Protein AF-A0A925PJ92-F1 (afdb_monomer_lite)

Structure (mmCIF, N/CA/C/O backbone):
data_AF-A0A925PJ92-F1
#
_entry.id   AF-A0A925PJ92-F1
#
loop_
_atom_site.group_PDB
_atom_site.id
_atom_site.type_symbol
_atom_site.label_atom_id
_atom_site.label_alt_id
_atom_site.label_comp_id
_atom_site.label_asym_id
_atom_site.label_entity_id
_atom_site.label_seq_id
_atom_site.pdbx_PDB_ins_code
_atom_site.Cartn_x
_atom_site.Cartn_y
_atom_site.Cartn_z
_atom_site.occupancy
_atom_site.B_iso_or_equiv
_atom_site.auth_seq_id
_atom_site.auth_comp_id
_atom_site.auth_asym_id
_atom_site.auth_atom_id
_atom_site.pdbx_PDB_model_num
ATOM 1 N N . MET A 1 1 ? -1.494 -13.765 -24.583 1.00 40.81 1 MET A N 1
ATOM 2 C CA . MET A 1 1 ? -1.178 -12.645 -23.671 1.00 40.81 1 MET A CA 1
ATOM 3 C C . MET A 1 1 ? -1.136 -13.204 -22.263 1.00 40.81 1 MET A C 1
ATOM 5 O O . MET A 1 1 ? -2.179 -13.604 -21.767 1.00 40.81 1 MET A O 1
ATOM 9 N N . ASN A 1 2 ? 0.047 -13.320 -21.656 1.00 52.78 2 ASN A N 1
ATOM 10 C CA . ASN A 1 2 ? 0.138 -13.704 -20.247 1.00 52.78 2 ASN A CA 1
ATOM 11 C C . ASN A 1 2 ? -0.203 -12.453 -19.425 1.00 52.78 2 ASN A C 1
ATOM 13 O O . ASN A 1 2 ? 0.519 -11.462 -19.506 1.00 52.78 2 ASN A O 1
ATOM 17 N N . MET A 1 3 ? -1.334 -12.450 -18.717 1.00 62.69 3 MET A N 1
ATOM 18 C CA . MET A 1 3 ? -1.654 -11.363 -17.784 1.00 62.69 3 MET A CA 1
ATOM 19 C C . MET A 1 3 ? -0.571 -11.325 -16.695 1.00 62.69 3 MET A C 1
ATOM 21 O O . MET A 1 3 ? -0.220 -12.390 -16.179 1.00 62.69 3 MET A O 1
ATOM 25 N N . PRO A 1 4 ? -0.041 -10.149 -16.308 1.00 84.81 4 PRO A N 1
ATOM 26 C CA . PRO A 1 4 ? 0.873 -10.059 -15.177 1.00 84.81 4 PRO A CA 1
ATOM 27 C C . PRO A 1 4 ? 0.225 -10.670 -13.930 1.00 84.81 4 PRO A C 1
ATOM 29 O O . PRO A 1 4 ? -0.925 -10.359 -13.611 1.00 84.81 4 PRO A O 1
ATOM 32 N N . ILE A 1 5 ? 0.958 -11.524 -13.209 1.00 87.44 5 ILE A N 1
ATOM 33 C CA . ILE A 1 5 ? 0.441 -12.234 -12.025 1.00 87.44 5 ILE A CA 1
ATOM 34 C C . ILE A 1 5 ? -0.161 -11.256 -11.009 1.00 87.44 5 ILE A C 1
ATOM 36 O O . ILE A 1 5 ? -1.232 -11.522 -10.470 1.00 87.44 5 ILE A O 1
ATOM 40 N N . GLY A 1 6 ? 0.453 -10.083 -10.820 1.00 86.81 6 GLY A N 1
ATOM 41 C CA . GLY A 1 6 ? -0.080 -9.039 -9.941 1.00 86.81 6 GLY A CA 1
ATOM 42 C C . GLY A 1 6 ? -1.486 -8.564 -10.328 1.00 86.81 6 GLY A C 1
ATOM 43 O O . GLY A 1 6 ? -2.335 -8.402 -9.457 1.00 86.81 6 GLY A O 1
ATOM 44 N N . MET A 1 7 ? -1.773 -8.417 -11.626 1.00 90.06 7 MET A N 1
ATOM 45 C CA . MET A 1 7 ? -3.100 -8.014 -12.105 1.00 90.06 7 MET A CA 1
ATOM 46 C C . MET A 1 7 ? -4.130 -9.129 -11.894 1.00 90.06 7 MET A C 1
ATOM 48 O O . MET A 1 7 ? -5.258 -8.851 -11.492 1.00 90.06 7 MET A O 1
ATOM 52 N N . MET A 1 8 ? -3.734 -10.393 -12.083 1.00 92.44 8 MET A N 1
ATOM 53 C CA . MET A 1 8 ? -4.594 -11.540 -11.772 1.00 92.44 8 MET A CA 1
ATOM 54 C C . MET A 1 8 ? -4.932 -11.597 -10.279 1.00 92.44 8 MET A C 1
ATOM 56 O O . MET A 1 8 ? -6.103 -11.708 -9.922 1.00 92.44 8 MET A O 1
ATOM 60 N N . VAL A 1 9 ? -3.930 -11.459 -9.404 1.00 92.75 9 VAL A N 1
ATOM 61 C CA . VAL A 1 9 ? -4.133 -11.432 -7.947 1.00 92.75 9 VAL A CA 1
ATOM 62 C C . VAL A 1 9 ? -5.047 -10.273 -7.555 1.00 92.75 9 VAL A C 1
ATOM 64 O O . VAL A 1 9 ? -5.986 -10.472 -6.789 1.00 92.75 9 VAL A O 1
ATOM 67 N N . LEU A 1 10 ? -4.830 -9.081 -8.113 1.00 94.38 10 LEU A N 1
ATOM 68 C CA . LEU A 1 10 ? -5.645 -7.906 -7.822 1.00 94.38 10 LEU A CA 1
ATOM 69 C C . LEU A 1 10 ? -7.110 -8.083 -8.252 1.00 94.38 10 LEU A C 1
ATOM 71 O O . LEU A 1 10 ? -8.012 -7.719 -7.499 1.00 94.38 10 LEU A O 1
ATOM 75 N N . LEU A 1 11 ? -7.359 -8.686 -9.418 1.00 95.25 11 LEU A N 1
ATOM 76 C CA . LEU A 1 11 ? -8.711 -9.010 -9.883 1.00 95.25 11 LEU A CA 1
ATOM 77 C C . LEU A 1 11 ? -9.391 -10.038 -8.975 1.00 95.25 11 LEU A C 1
ATOM 79 O O . LEU A 1 11 ? -10.543 -9.840 -8.593 1.00 95.25 11 LEU A O 1
ATOM 83 N N . VAL A 1 12 ? -8.679 -11.099 -8.578 1.00 96.50 12 VAL A N 1
ATOM 84 C CA . VAL A 1 12 ? -9.200 -12.095 -7.629 1.00 96.50 12 VAL A CA 1
ATOM 85 C C . VAL A 1 12 ? -9.554 -11.430 -6.300 1.00 96.50 12 VAL A C 1
ATOM 87 O O . VAL A 1 12 ? -10.653 -11.633 -5.789 1.00 96.50 12 VAL A O 1
ATOM 90 N N . VAL A 1 13 ? -8.675 -10.579 -5.763 1.00 96.00 13 VAL A N 1
ATOM 91 C CA . VAL A 1 13 ? -8.954 -9.804 -4.545 1.00 96.00 13 VAL A CA 1
ATOM 92 C C . VAL A 1 13 ? -10.180 -8.907 -4.738 1.00 96.00 13 VAL A C 1
ATOM 94 O O . VAL A 1 13 ? -11.041 -8.875 -3.862 1.00 96.00 13 VAL A O 1
ATOM 97 N N . GLY A 1 14 ? -10.315 -8.242 -5.887 1.00 97.00 14 GLY A N 1
ATOM 98 C CA . GLY A 1 14 ? -11.497 -7.446 -6.229 1.00 97.00 14 GLY A CA 1
ATOM 99 C C . GLY A 1 14 ? -12.792 -8.254 -6.180 1.00 97.00 14 GLY A C 1
ATOM 100 O O . GLY A 1 14 ? -13.763 -7.820 -5.562 1.00 97.00 14 GLY A O 1
ATOM 101 N N . VAL A 1 15 ? -12.791 -9.462 -6.746 1.00 97.69 15 VAL A N 1
ATOM 102 C CA . VAL A 1 15 ? -13.934 -10.385 -6.687 1.00 97.69 15 VAL A CA 1
ATOM 103 C C . VAL A 1 15 ? -14.252 -10.784 -5.241 1.00 97.69 15 VAL A C 1
ATOM 105 O O . VAL A 1 15 ? -15.410 -10.724 -4.831 1.00 97.69 15 VAL A O 1
ATOM 108 N N . LEU A 1 16 ? -13.242 -11.130 -4.436 1.00 97.75 16 LEU A N 1
ATOM 109 C CA . LEU A 1 16 ? -13.435 -11.482 -3.023 1.00 97.75 16 LEU A CA 1
ATOM 110 C C . LEU A 1 16 ? -14.037 -10.327 -2.210 1.00 97.75 16 LEU A C 1
ATOM 112 O O . LEU A 1 16 ? -14.888 -10.555 -1.350 1.00 97.75 16 LEU A O 1
ATOM 116 N N . VAL A 1 17 ? -13.607 -9.091 -2.475 1.00 97.19 17 VAL A N 1
ATOM 117 C CA . VAL A 1 17 ? -14.174 -7.893 -1.843 1.00 97.19 17 VAL A CA 1
ATOM 118 C C . VAL A 1 17 ? -15.616 -7.675 -2.298 1.00 97.19 17 VAL A C 1
ATOM 120 O O . VAL A 1 17 ? -16.473 -7.417 -1.460 1.00 97.19 17 VAL A O 1
ATOM 123 N N . TYR A 1 18 ? -15.907 -7.827 -3.593 1.00 96.81 18 TYR A N 1
ATOM 124 C CA . TYR A 1 18 ? -17.254 -7.643 -4.141 1.00 96.81 18 TYR A CA 1
ATOM 125 C C . TYR A 1 18 ? -18.277 -8.604 -3.524 1.00 96.81 18 TYR A C 1
ATOM 127 O O . TYR A 1 18 ? -19.379 -8.192 -3.172 1.00 96.81 18 TYR A O 1
ATOM 135 N N . PHE A 1 19 ? -17.892 -9.866 -3.320 1.00 97.44 19 PHE A N 1
ATOM 136 C CA . PHE A 1 19 ? -18.723 -10.858 -2.631 1.00 97.44 19 PHE A CA 1
ATOM 137 C C . PHE A 1 19 ? -18.737 -10.705 -1.100 1.00 97.44 19 PHE A C 1
ATOM 139 O O . PHE A 1 19 ? -19.313 -11.538 -0.402 1.00 97.44 19 PHE A O 1
ATOM 146 N N . GLY A 1 20 ? -18.090 -9.674 -0.549 1.00 95.31 20 GLY A N 1
ATOM 147 C CA . GLY A 1 20 ? -18.052 -9.414 0.887 1.00 95.31 20 GLY A CA 1
ATOM 148 C C . GLY A 1 20 ? -17.202 -10.411 1.677 1.00 95.31 20 GLY A C 1
ATOM 149 O O . GLY A 1 20 ? -17.225 -10.396 2.902 1.00 95.31 20 GLY A O 1
ATOM 150 N N . ILE A 1 21 ? -16.400 -11.268 1.040 1.00 97.12 21 ILE A N 1
ATOM 151 C CA . ILE A 1 21 ? -15.554 -12.250 1.744 1.00 97.12 21 ILE A CA 1
ATOM 152 C C . ILE A 1 21 ? -14.500 -11.525 2.599 1.00 97.12 21 ILE A C 1
ATOM 154 O O . ILE A 1 21 ? -14.175 -11.956 3.708 1.00 97.12 21 ILE A O 1
ATOM 158 N N . ALA A 1 22 ? -14.026 -10.370 2.127 1.00 95.25 22 ALA A N 1
ATOM 159 C CA . ALA A 1 22 ? -13.026 -9.551 2.803 1.00 95.25 22 ALA A CA 1
ATOM 160 C C . ALA A 1 22 ? -13.584 -8.574 3.863 1.00 95.25 22 ALA A C 1
ATOM 162 O O . ALA A 1 22 ? -12.771 -7.925 4.524 1.00 95.25 22 ALA A O 1
ATOM 163 N N . HIS A 1 23 ? -14.909 -8.485 4.079 1.00 94.69 23 HIS A N 1
ATOM 164 C CA . HIS A 1 23 ? -15.546 -7.479 4.959 1.00 94.69 23 HIS A CA 1
ATOM 165 C C . HIS A 1 23 ? -14.849 -7.352 6.323 1.00 94.69 23 HIS A C 1
ATOM 167 O O . HIS A 1 23 ? -14.384 -6.282 6.696 1.00 94.69 23 HIS A O 1
ATOM 173 N N . ARG A 1 24 ? -14.611 -8.471 7.027 1.00 93.81 24 ARG A N 1
ATOM 174 C CA . ARG A 1 24 ? -13.961 -8.444 8.354 1.00 93.81 24 ARG A CA 1
ATOM 175 C C . ARG A 1 24 ? -12.542 -7.889 8.305 1.00 93.81 24 ARG A C 1
ATOM 177 O O . ARG A 1 24 ? -12.052 -7.364 9.306 1.00 93.81 24 ARG A O 1
ATOM 184 N N . ILE A 1 25 ? -11.820 -8.113 7.209 1.00 93.94 25 ILE A N 1
ATOM 185 C CA . ILE A 1 25 ? -10.457 -7.604 7.036 1.00 93.94 25 ILE A CA 1
ATOM 186 C C . ILE A 1 25 ? -10.527 -6.094 6.812 1.00 93.94 25 ILE A C 1
ATOM 188 O O . ILE A 1 25 ? -9.854 -5.357 7.535 1.00 93.94 25 ILE A O 1
ATOM 192 N N . LEU A 1 26 ? -11.392 -5.660 5.895 1.00 94.25 26 LEU A N 1
ATOM 193 C CA . LEU A 1 26 ? -11.600 -4.259 5.537 1.00 94.25 26 LEU A CA 1
ATOM 194 C C . LEU A 1 26 ? -12.120 -3.424 6.713 1.00 94.25 26 LEU A C 1
ATOM 196 O O . LEU A 1 26 ? -11.559 -2.364 6.993 1.00 94.25 26 LEU A O 1
ATOM 200 N N . ASP A 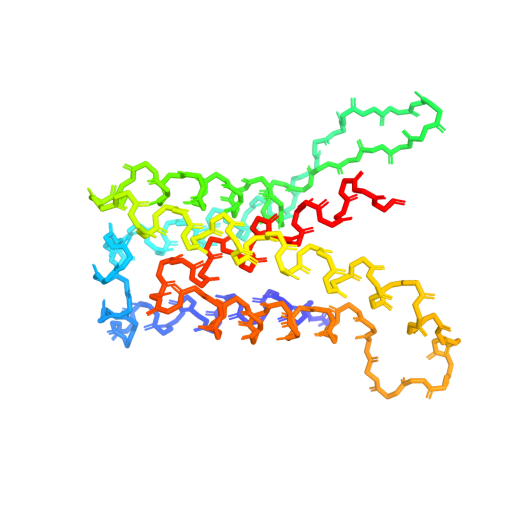1 27 ? -13.052 -3.954 7.506 1.00 93.19 27 ASP A N 1
ATOM 201 C CA . ASP A 1 27 ? -13.567 -3.307 8.718 1.00 93.19 27 ASP A CA 1
ATOM 202 C C . ASP A 1 27 ? -12.444 -2.984 9.710 1.00 93.19 27 ASP A C 1
ATOM 204 O O . ASP A 1 27 ? -12.365 -1.885 10.264 1.00 93.19 27 ASP A O 1
ATOM 208 N N . ARG A 1 28 ? -11.493 -3.911 9.895 1.00 91.12 28 ARG A N 1
ATOM 209 C CA . ARG A 1 28 ? -10.326 -3.676 10.768 1.00 91.12 28 ARG A CA 1
ATOM 210 C C . ARG A 1 28 ? -9.325 -2.679 10.177 1.00 91.12 28 ARG A C 1
ATOM 212 O O . ARG A 1 28 ? -8.554 -2.066 10.922 1.00 91.12 28 ARG A O 1
ATOM 219 N N . MET A 1 29 ? -9.349 -2.489 8.863 1.00 91.50 29 MET A N 1
ATOM 220 C CA . MET A 1 29 ? -8.610 -1.438 8.162 1.00 91.50 29 MET A CA 1
ATOM 221 C C . MET A 1 29 ? -9.392 -0.119 8.087 1.00 91.50 29 MET A C 1
ATOM 223 O O . MET A 1 29 ? -8.853 0.859 7.587 1.00 91.50 29 MET A O 1
ATOM 227 N N . ARG A 1 30 ? -10.623 -0.050 8.622 1.00 89.19 30 ARG A N 1
ATOM 228 C CA . ARG A 1 30 ? -11.534 1.101 8.483 1.00 89.19 30 ARG A CA 1
ATOM 229 C C . ARG A 1 30 ? -11.822 1.463 7.024 1.00 89.19 30 ARG A C 1
ATOM 231 O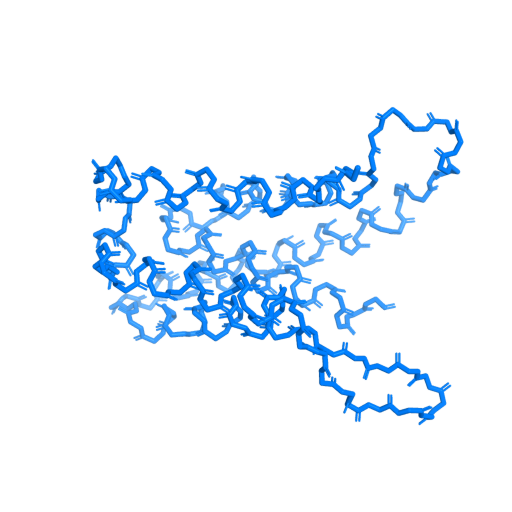 O . ARG A 1 30 ? -12.020 2.635 6.703 1.00 89.19 30 ARG A O 1
ATOM 238 N N . LEU A 1 31 ? -11.844 0.452 6.165 1.00 93.69 31 LEU A N 1
ATOM 239 C CA . LEU A 1 31 ? -12.228 0.560 4.769 1.00 93.69 31 LEU A CA 1
ATOM 240 C C . LEU A 1 31 ? -13.604 -0.062 4.592 1.00 93.69 31 LEU A C 1
ATOM 242 O O . LEU A 1 31 ? -13.860 -1.161 5.066 1.00 93.69 31 LEU A O 1
ATOM 246 N N . THR A 1 32 ? -14.477 0.644 3.889 1.00 95.44 32 THR A N 1
ATOM 247 C CA . THR A 1 32 ? -15.728 0.059 3.399 1.00 95.44 32 THR A CA 1
ATOM 248 C C . THR A 1 32 ? -15.457 -0.755 2.137 1.00 95.44 32 THR A C 1
ATOM 250 O O . THR A 1 32 ? -14.546 -0.427 1.372 1.00 95.44 32 THR A O 1
ATOM 253 N N . ASP A 1 33 ? -16.292 -1.755 1.856 1.00 96.00 33 ASP A N 1
ATOM 254 C CA . ASP A 1 33 ? -16.194 -2.557 0.627 1.00 96.00 33 ASP A CA 1
ATOM 255 C C . ASP A 1 33 ? -16.189 -1.675 -0.633 1.00 96.00 33 ASP A C 1
ATOM 257 O O . ASP A 1 33 ? -15.398 -1.884 -1.550 1.00 96.00 33 ASP A O 1
ATOM 261 N N . LYS A 1 34 ? -17.000 -0.605 -0.642 1.00 96.44 34 LYS A N 1
ATOM 262 C CA . LYS A 1 34 ? -17.037 0.381 -1.735 1.00 96.44 34 LYS A CA 1
ATOM 263 C C . LYS A 1 34 ? -15.706 1.111 -1.911 1.00 96.44 34 LYS A C 1
ATOM 265 O O . LYS A 1 34 ? -15.251 1.274 -3.038 1.00 96.44 34 LYS A O 1
ATOM 270 N N . GLN A 1 35 ? -15.082 1.550 -0.817 1.00 96.19 35 GLN A N 1
ATOM 271 C CA . GLN A 1 35 ? -13.770 2.201 -0.872 1.00 96.19 35 GLN A CA 1
ATOM 272 C C . GLN A 1 35 ? -12.696 1.233 -1.365 1.00 96.19 35 GLN A C 1
ATOM 274 O O . GLN A 1 35 ? -11.881 1.613 -2.199 1.00 96.19 35 GLN A O 1
ATOM 279 N N . ALA A 1 36 ? -12.714 -0.012 -0.889 1.00 96.38 36 ALA A N 1
ATOM 280 C CA . ALA A 1 36 ? -11.769 -1.032 -1.321 1.00 96.38 36 ALA A CA 1
ATOM 281 C C . ALA A 1 36 ? -11.907 -1.337 -2.822 1.00 96.38 36 ALA A C 1
ATOM 283 O O . ALA A 1 36 ? -10.907 -1.316 -3.534 1.00 96.38 36 ALA A O 1
ATOM 284 N N . LEU A 1 37 ? -13.131 -1.531 -3.329 1.00 97.56 37 LEU A N 1
ATOM 285 C CA . LEU A 1 37 ? -13.378 -1.735 -4.762 1.00 97.56 37 LEU A CA 1
ATOM 286 C C . LEU A 1 37 ? -12.955 -0.531 -5.606 1.00 97.56 37 LEU A C 1
ATOM 288 O O . LEU A 1 37 ? -12.343 -0.714 -6.656 1.00 97.56 37 LEU A O 1
ATOM 292 N N . LEU A 1 38 ? -13.236 0.691 -5.141 1.00 97.56 38 LEU A N 1
ATOM 293 C CA . LEU A 1 38 ? -12.808 1.911 -5.825 1.00 97.56 38 LEU A CA 1
ATOM 294 C C . LEU A 1 38 ? -11.279 1.988 -5.915 1.00 97.56 38 LEU A C 1
ATOM 296 O O . LEU A 1 38 ? -10.750 2.285 -6.982 1.00 97.56 38 LEU A O 1
ATOM 300 N N . PHE A 1 39 ? -10.570 1.680 -4.826 1.00 96.62 39 PHE A N 1
ATOM 301 C CA . PHE A 1 39 ? -9.108 1.641 -4.819 1.00 96.62 39 PHE A CA 1
ATOM 302 C C . PHE A 1 39 ? -8.555 0.558 -5.742 1.00 96.62 39 PHE A C 1
ATOM 304 O O .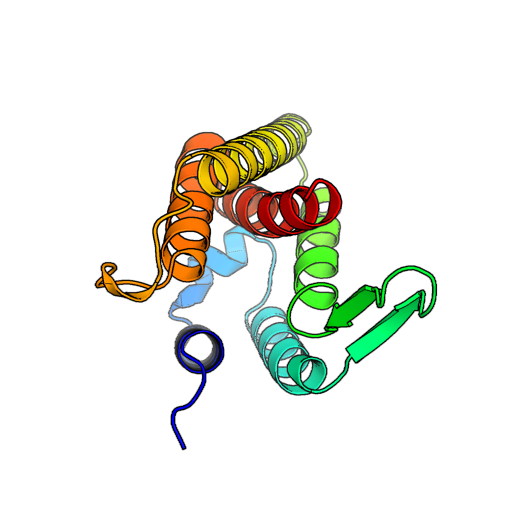 PHE A 1 39 ? -7.613 0.824 -6.479 1.00 96.62 39 PHE A O 1
ATOM 311 N N . ILE A 1 40 ? -9.146 -0.637 -5.749 1.00 96.81 40 ILE A N 1
ATOM 312 C CA . ILE A 1 40 ? -8.741 -1.723 -6.649 1.00 96.81 40 ILE A CA 1
ATOM 313 C C . ILE A 1 40 ? -8.915 -1.299 -8.112 1.00 96.81 40 ILE A C 1
ATOM 315 O O . ILE A 1 40 ? -7.981 -1.431 -8.899 1.00 96.81 40 ILE A O 1
ATOM 319 N N . ALA A 1 41 ? -10.066 -0.726 -8.471 1.00 97.44 41 ALA A N 1
ATOM 320 C CA . ALA A 1 41 ? -10.305 -0.212 -9.817 1.00 97.44 41 ALA A CA 1
ATOM 321 C C . ALA A 1 41 ? -9.325 0.916 -10.184 1.00 97.44 41 ALA A C 1
ATOM 323 O O . ALA A 1 41 ? -8.769 0.918 -11.282 1.00 97.44 41 ALA A O 1
ATOM 324 N N . ALA A 1 42 ? -9.061 1.839 -9.254 1.00 97.88 42 ALA A N 1
ATOM 325 C CA . ALA A 1 42 ? -8.102 2.921 -9.448 1.00 97.88 42 ALA A CA 1
ATOM 326 C C . ALA A 1 42 ? -6.671 2.399 -9.637 1.00 97.88 42 ALA A C 1
ATOM 328 O O . ALA A 1 42 ? -5.957 2.914 -10.489 1.00 97.88 42 ALA A O 1
ATOM 329 N N . ILE A 1 43 ? -6.262 1.360 -8.902 1.00 97.31 43 ILE A N 1
ATOM 330 C CA . ILE A 1 43 ? -4.961 0.704 -9.079 1.00 97.31 43 ILE A CA 1
ATOM 331 C C . ILE A 1 43 ? -4.873 0.058 -10.464 1.00 97.31 43 ILE A C 1
ATOM 333 O O . ILE A 1 43 ? -3.861 0.221 -11.139 1.00 97.31 43 ILE A O 1
ATOM 337 N N . ILE A 1 44 ? -5.927 -0.628 -10.919 1.00 95.69 44 ILE A N 1
ATOM 338 C CA . ILE A 1 44 ? -5.952 -1.242 -12.255 1.00 95.69 44 ILE A CA 1
ATOM 339 C C . ILE A 1 44 ? -5.789 -0.168 -13.334 1.00 95.69 44 ILE A C 1
ATOM 341 O O . ILE A 1 44 ? -4.894 -0.274 -14.166 1.00 95.69 44 ILE A O 1
ATOM 345 N N . VAL A 1 45 ? -6.603 0.889 -13.308 1.00 96.62 45 VAL A N 1
ATOM 346 C CA . VAL A 1 45 ? -6.525 1.974 -14.303 1.00 96.62 45 VAL A CA 1
ATOM 347 C C . VAL A 1 45 ? -5.199 2.731 -14.196 1.00 96.62 45 VAL A C 1
ATOM 349 O O . VAL A 1 45 ? -4.539 2.978 -15.201 1.00 96.62 45 VAL A O 1
ATOM 352 N N . GLY A 1 46 ? -4.771 3.051 -12.977 1.00 96.12 46 GLY A N 1
ATOM 353 C CA . GLY A 1 46 ? -3.512 3.737 -12.704 1.00 96.12 46 GLY A CA 1
ATOM 354 C C . GLY A 1 46 ? -2.281 2.920 -13.087 1.00 96.12 46 GLY A C 1
ATOM 355 O O . GLY A 1 46 ? -1.224 3.502 -13.300 1.00 96.12 46 GLY A O 1
ATOM 356 N N . SER A 1 47 ? -2.386 1.593 -13.214 1.00 94.25 47 SER A N 1
ATOM 357 C CA . SER A 1 47 ? -1.252 0.756 -13.628 1.00 94.25 47 SER A CA 1
ATOM 358 C C . SER A 1 47 ? -0.779 1.042 -15.056 1.00 94.25 47 SER A C 1
ATOM 360 O O . SER A 1 47 ? 0.366 0.751 -15.383 1.00 94.25 47 SER A O 1
ATOM 362 N N . PHE A 1 48 ? -1.623 1.671 -15.880 1.00 93.94 48 PHE A N 1
ATOM 363 C CA . PHE A 1 48 ? -1.293 2.109 -17.238 1.00 93.94 48 PHE A CA 1
ATOM 364 C C . PHE A 1 48 ? -0.728 3.538 -17.295 1.00 93.94 48 PHE A C 1
ATOM 366 O O . PHE A 1 48 ? -0.532 4.074 -18.384 1.00 93.94 48 PHE A O 1
ATOM 373 N N . ILE A 1 49 ? -0.525 4.183 -16.142 1.00 95.75 49 ILE A N 1
ATOM 374 C CA . ILE A 1 49 ? -0.082 5.573 -16.046 1.00 95.75 49 ILE A CA 1
ATOM 375 C C . ILE A 1 49 ? 1.269 5.615 -15.330 1.00 95.75 49 ILE A C 1
ATOM 377 O O . ILE A 1 49 ? 1.352 5.353 -14.129 1.00 95.75 49 ILE A O 1
ATOM 381 N N . ASP A 1 50 ? 2.304 6.026 -16.058 1.00 95.19 50 ASP A N 1
ATOM 382 C CA . ASP A 1 50 ? 3.648 6.246 -15.528 1.00 95.19 50 ASP A CA 1
ATOM 383 C C . ASP A 1 50 ? 3.975 7.739 -15.502 1.00 95.19 50 ASP A C 1
ATOM 385 O O . ASP A 1 50 ? 3.903 8.435 -16.518 1.00 95.19 50 ASP A O 1
ATOM 389 N N . ILE A 1 51 ? 4.334 8.241 -14.321 1.00 93.81 51 ILE A N 1
ATOM 390 C CA . ILE A 1 51 ? 4.727 9.635 -14.119 1.00 93.81 51 ILE A CA 1
ATOM 391 C C . ILE A 1 51 ? 6.259 9.703 -14.119 1.00 93.81 51 ILE A C 1
ATOM 393 O O . ILE A 1 51 ? 6.890 9.157 -13.210 1.00 93.81 51 ILE A O 1
ATOM 397 N N . PRO A 1 52 ? 6.890 10.375 -15.098 1.00 91.81 52 PRO A N 1
ATOM 398 C CA . PRO A 1 52 ? 8.331 10.577 -15.089 1.00 91.81 52 PRO A CA 1
ATOM 399 C C . PRO A 1 52 ? 8.694 11.632 -14.041 1.00 91.81 52 PRO A C 1
ATOM 401 O O . PRO A 1 52 ? 8.242 12.773 -14.128 1.00 91.81 52 PRO A O 1
ATOM 404 N N . LEU A 1 53 ? 9.522 11.263 -13.066 1.00 88.06 53 LEU A N 1
ATOM 405 C CA . LEU A 1 53 ? 10.038 12.190 -12.055 1.00 88.06 53 LEU A CA 1
ATOM 406 C C . LEU A 1 53 ? 11.367 12.808 -12.485 1.00 88.06 53 LEU A C 1
ATOM 408 O O . LEU A 1 53 ? 11.593 13.997 -12.282 1.00 88.06 53 LEU A O 1
ATOM 412 N N . MET A 1 54 ? 12.241 12.013 -13.101 1.00 86.31 54 MET A N 1
ATOM 413 C CA . MET A 1 54 ? 13.544 12.464 -13.579 1.00 86.31 54 MET A CA 1
ATOM 414 C C . MET A 1 54 ? 13.906 11.717 -14.860 1.00 86.31 54 MET A C 1
ATOM 416 O O . MET A 1 54 ? 13.599 10.538 -14.997 1.00 86.31 54 MET A O 1
ATOM 420 N N . ARG A 1 55 ? 14.520 12.412 -15.821 1.00 82.19 55 ARG A N 1
ATOM 421 C CA . ARG A 1 55 ? 14.908 11.835 -17.124 1.00 82.19 55 ARG A CA 1
ATOM 422 C C . ARG A 1 55 ? 16.421 11.796 -17.344 1.00 82.19 55 ARG A C 1
ATOM 424 O O . ARG A 1 55 ? 16.891 11.206 -18.308 1.00 82.19 55 ARG A O 1
ATOM 431 N N . THR A 1 56 ? 17.199 12.463 -16.494 1.00 77.50 56 THR A N 1
ATOM 432 C CA . THR A 1 56 ? 18.658 12.572 -16.634 1.00 77.50 56 THR A CA 1
ATOM 433 C C . THR A 1 56 ? 19.249 12.852 -15.251 1.00 77.50 56 THR A C 1
ATOM 435 O O . THR A 1 56 ? 18.715 13.725 -14.566 1.00 77.50 56 THR A O 1
ATOM 438 N N . PRO A 1 57 ? 20.312 12.155 -14.800 1.00 81.69 57 PRO A N 1
ATOM 439 C CA . PRO A 1 57 ? 21.099 11.122 -15.493 1.00 81.69 57 PRO A CA 1
ATOM 440 C C . PRO A 1 57 ? 20.480 9.712 -15.487 1.00 81.69 57 PRO A C 1
ATOM 442 O O . PRO A 1 57 ? 20.955 8.851 -16.218 1.00 81.69 57 PRO A O 1
ATOM 445 N N . VAL A 1 58 ? 19.428 9.476 -14.698 1.00 79.69 58 VAL A N 1
ATOM 446 C CA . VAL A 1 58 ? 18.709 8.193 -14.615 1.00 79.69 58 VAL A CA 1
ATOM 447 C C . VAL A 1 58 ? 17.227 8.445 -14.872 1.00 79.69 58 VAL A C 1
ATOM 449 O O . VAL A 1 58 ? 16.665 9.405 -14.336 1.00 79.69 58 VAL A O 1
ATOM 452 N N . GLU A 1 59 ? 16.602 7.606 -15.700 1.00 83.44 59 GLU A N 1
ATOM 453 C CA . GLU A 1 59 ? 15.153 7.624 -15.898 1.00 83.44 59 GLU A CA 1
ATOM 454 C C . GLU A 1 59 ? 14.463 7.053 -14.661 1.00 83.44 59 GLU A C 1
ATOM 456 O O . GLU A 1 59 ? 14.466 5.847 -14.421 1.00 83.44 59 GLU A O 1
ATOM 461 N N . LEU A 1 60 ? 13.875 7.940 -13.864 1.00 85.69 60 LEU A N 1
ATOM 462 C CA . LEU A 1 60 ? 13.094 7.582 -12.693 1.00 85.69 60 LEU A CA 1
ATOM 463 C C . LEU A 1 60 ? 11.625 7.859 -12.988 1.00 85.69 60 LEU A C 1
ATOM 465 O O . LEU A 1 60 ? 11.206 9.008 -13.160 1.00 85.69 60 LEU A O 1
ATOM 469 N N . THR A 1 61 ? 10.849 6.786 -13.062 1.00 90.44 61 THR A N 1
ATOM 470 C CA . THR A 1 61 ? 9.407 6.812 -13.299 1.00 90.44 61 THR A CA 1
ATOM 471 C C . THR A 1 61 ? 8.687 6.222 -12.097 1.00 90.44 61 THR A C 1
ATOM 473 O O . THR A 1 61 ? 9.211 5.357 -11.398 1.00 90.44 61 THR A O 1
ATOM 476 N N . VAL A 1 62 ? 7.482 6.716 -11.831 1.00 92.38 62 VAL A N 1
ATOM 477 C CA . VAL A 1 62 ? 6.610 6.187 -10.784 1.00 92.38 62 VAL A CA 1
ATOM 478 C C . VAL A 1 62 ? 5.294 5.776 -11.414 1.00 92.38 62 VAL A C 1
ATOM 480 O O . VAL A 1 62 ? 4.566 6.608 -11.959 1.00 92.38 62 VAL A O 1
ATOM 483 N N . ASN A 1 63 ? 4.978 4.490 -11.302 1.00 94.44 63 ASN A N 1
ATOM 484 C CA . ASN A 1 63 ? 3.704 3.955 -11.751 1.00 94.44 63 ASN A CA 1
ATOM 485 C C . ASN A 1 63 ? 2.589 4.321 -10.762 1.00 94.44 63 ASN A C 1
ATOM 487 O O . ASN A 1 63 ? 2.705 4.093 -9.549 1.00 94.44 63 ASN A O 1
ATOM 491 N N . VAL A 1 64 ? 1.487 4.873 -11.271 1.00 96.38 64 VAL A N 1
ATOM 492 C CA . VAL A 1 64 ? 0.392 5.366 -10.426 1.00 96.38 64 VAL A CA 1
ATOM 493 C C . VAL A 1 64 ? -0.309 4.218 -9.702 1.00 96.38 64 VAL A C 1
ATOM 495 O O . VAL A 1 64 ? -0.564 4.311 -8.502 1.00 96.38 64 VAL A O 1
ATOM 498 N N . GLY A 1 65 ? -0.604 3.125 -10.403 1.00 93.81 65 GLY A N 1
ATOM 499 C CA . GLY A 1 65 ? -1.267 1.958 -9.820 1.00 93.81 65 GLY A CA 1
ATOM 500 C C . GLY A 1 65 ? -0.340 1.105 -8.957 1.00 93.81 65 GLY A C 1
ATOM 501 O O . GLY A 1 65 ? -0.748 0.612 -7.912 1.00 93.81 65 GLY A O 1
ATOM 502 N N . GLY A 1 66 ? 0.912 0.950 -9.375 1.00 90.50 66 GLY A N 1
ATOM 503 C CA . GLY A 1 66 ? 1.886 0.059 -8.753 1.00 90.50 66 GLY A CA 1
ATOM 504 C C . GLY A 1 66 ? 2.527 0.625 -7.490 1.00 90.50 66 GLY A C 1
ATOM 505 O O . GLY A 1 66 ? 2.756 -0.128 -6.550 1.00 90.50 66 GLY A O 1
ATOM 506 N N . ALA A 1 67 ? 2.781 1.936 -7.441 1.00 93.12 67 ALA A N 1
ATOM 507 C CA . ALA A 1 67 ? 3.491 2.562 -6.326 1.00 93.12 67 ALA A CA 1
ATOM 508 C C . ALA A 1 67 ? 2.670 3.668 -5.652 1.00 93.12 67 ALA A C 1
ATOM 510 O O . ALA A 1 67 ? 2.455 3.629 -4.439 1.00 93.12 67 ALA A O 1
ATOM 511 N N . LEU A 1 68 ? 2.168 4.637 -6.426 1.00 95.56 68 LEU A N 1
ATOM 512 C CA . LEU A 1 68 ? 1.585 5.857 -5.860 1.00 95.56 68 LEU A CA 1
ATOM 513 C C . LEU A 1 68 ? 0.281 5.597 -5.091 1.00 95.56 68 LEU A C 1
ATOM 515 O O . LEU A 1 68 ? 0.173 5.961 -3.922 1.00 95.56 68 LEU A O 1
ATOM 519 N N . LEU A 1 69 ? -0.714 4.965 -5.718 1.00 97.25 69 LEU A N 1
ATOM 520 C CA . LEU A 1 69 ? -2.011 4.696 -5.088 1.00 97.25 69 LEU A CA 1
ATOM 521 C C . LEU A 1 69 ? -1.904 3.764 -3.866 1.00 97.25 69 LEU A C 1
ATOM 523 O O . LEU A 1 69 ? -2.504 4.092 -2.837 1.00 97.25 69 LEU A O 1
ATOM 527 N N . PRO A 1 70 ? -1.135 2.656 -3.907 1.00 96.00 70 PRO A N 1
ATOM 528 C CA . PRO A 1 70 ? -0.884 1.839 -2.723 1.00 96.00 70 PRO A CA 1
ATOM 529 C C . PRO A 1 70 ? -0.227 2.632 -1.589 1.00 96.00 70 PRO A C 1
ATOM 531 O O . PRO A 1 70 ? -0.681 2.544 -0.445 1.00 96.00 70 PRO A O 1
ATOM 534 N N . ALA A 1 71 ? 0.793 3.445 -1.892 1.00 96.50 71 ALA A N 1
ATOM 535 C CA . ALA A 1 71 ? 1.464 4.274 -0.894 1.00 96.50 71 ALA A CA 1
ATOM 536 C C . ALA A 1 71 ? 0.505 5.296 -0.267 1.00 96.50 71 ALA A C 1
ATOM 538 O O . ALA A 1 71 ? 0.460 5.427 0.956 1.00 96.50 71 ALA A O 1
ATOM 539 N N . LEU A 1 72 ? -0.320 5.966 -1.078 1.00 96.75 72 LEU A N 1
ATOM 540 C CA . LEU A 1 72 ? -1.341 6.900 -0.595 1.00 96.75 72 LEU A CA 1
ATOM 541 C C . LEU A 1 72 ? -2.358 6.212 0.321 1.00 96.75 72 LEU A C 1
ATOM 543 O O . LEU A 1 72 ? -2.697 6.757 1.374 1.00 96.75 72 LEU A O 1
ATOM 547 N N . LEU A 1 73 ? -2.812 5.005 -0.032 1.00 96.50 73 LEU A N 1
ATOM 548 C CA . LEU A 1 73 ? -3.709 4.225 0.820 1.00 96.50 73 LEU A CA 1
ATOM 549 C C . LEU A 1 73 ? -3.040 3.870 2.154 1.00 96.50 73 LEU A C 1
ATOM 551 O O . LEU A 1 73 ? -3.651 4.027 3.210 1.00 96.50 73 LEU A O 1
ATOM 555 N N . ALA A 1 74 ? -1.781 3.433 2.129 1.00 96.06 74 ALA A N 1
ATOM 556 C CA . ALA A 1 74 ? -1.032 3.120 3.341 1.00 96.06 74 ALA A CA 1
ATOM 557 C C . ALA A 1 74 ? -0.849 4.355 4.241 1.00 96.06 74 ALA A C 1
ATOM 559 O O . ALA A 1 74 ? -1.113 4.285 5.442 1.00 96.06 74 ALA A O 1
ATOM 560 N N . ILE A 1 75 ? -0.486 5.505 3.666 1.00 95.00 75 ILE A N 1
ATOM 561 C CA . ILE A 1 75 ? -0.367 6.782 4.383 1.00 95.00 75 ILE A CA 1
ATOM 562 C C . ILE A 1 75 ? -1.711 7.176 5.011 1.00 95.00 75 ILE A C 1
ATOM 564 O O . ILE A 1 75 ? -1.774 7.503 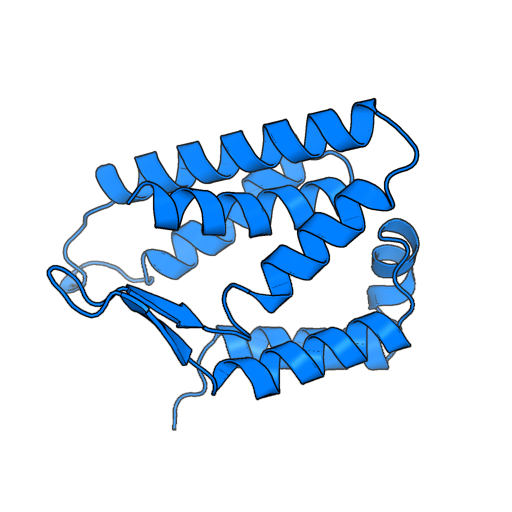6.197 1.00 95.00 75 ILE A O 1
ATOM 568 N N . TRP A 1 76 ? -2.810 7.079 4.259 1.00 94.88 76 TRP A N 1
ATOM 569 C CA . TRP A 1 76 ? -4.152 7.355 4.775 1.00 94.88 76 TRP A CA 1
ATOM 570 C C . TRP A 1 76 ? -4.513 6.455 5.969 1.00 94.88 76 TRP A C 1
ATOM 572 O O . TRP A 1 76 ? -5.043 6.932 6.977 1.00 94.88 76 TRP A O 1
ATOM 582 N N . LEU A 1 77 ? -4.164 5.166 5.905 1.00 92.94 77 LEU A N 1
ATOM 583 C CA . LEU A 1 77 ? -4.397 4.208 6.989 1.00 92.94 77 LEU A CA 1
ATOM 584 C C . LEU A 1 77 ? -3.589 4.518 8.258 1.00 92.94 77 LEU A C 1
ATOM 586 O O . LEU A 1 77 ? -4.093 4.265 9.357 1.00 92.94 77 LEU A O 1
ATOM 590 N N . ILE A 1 78 ? -2.383 5.088 8.132 1.00 92.06 78 ILE A N 1
ATOM 591 C CA . ILE A 1 78 ? -1.594 5.574 9.279 1.00 92.06 78 ILE A CA 1
ATOM 592 C C . ILE A 1 78 ? -2.354 6.692 9.998 1.00 92.06 78 ILE A C 1
ATOM 594 O O . ILE A 1 78 ? -2.522 6.635 11.218 1.00 92.06 78 ILE A O 1
ATOM 598 N N . TYR A 1 79 ? -2.862 7.683 9.260 1.00 88.94 79 TYR A N 1
ATOM 599 C CA . TYR A 1 79 ? -3.621 8.790 9.852 1.00 88.94 79 TYR A CA 1
ATOM 600 C C . TYR A 1 79 ? -4.921 8.321 10.513 1.00 88.94 79 TYR A C 1
ATOM 602 O O . TYR A 1 79 ? -5.305 8.830 11.565 1.00 88.94 79 TYR A O 1
ATOM 610 N N . LYS A 1 80 ? -5.576 7.309 9.935 1.00 86.25 80 LYS A N 1
ATOM 611 C CA . LYS A 1 80 ? -6.801 6.695 10.469 1.00 86.25 80 LYS A CA 1
ATOM 612 C C . LYS A 1 80 ? -6.582 5.785 11.683 1.00 86.25 80 LYS A C 1
ATOM 614 O O . LYS A 1 80 ? -7.577 5.329 12.261 1.00 86.25 80 LYS A O 1
ATOM 619 N N . ALA A 1 81 ? -5.335 5.468 12.044 1.00 81.81 81 ALA A N 1
ATOM 620 C CA . ALA A 1 81 ? -5.004 4.704 13.248 1.00 81.81 81 ALA A CA 1
ATOM 621 C C . ALA A 1 81 ? -5.274 5.534 14.505 1.00 81.81 81 ALA A C 1
ATOM 623 O O . ALA A 1 81 ? -4.764 6.649 14.622 1.00 81.81 81 ALA A O 1
ATOM 624 N N . ASP A 1 82 ? -6.080 4.990 15.421 1.00 78.25 82 ASP A N 1
ATOM 625 C CA . ASP A 1 82 ? -6.452 5.673 16.668 1.00 78.25 82 ASP A CA 1
ATOM 626 C C . ASP A 1 82 ? -5.334 5.603 17.710 1.00 78.25 82 ASP A C 1
ATOM 628 O O . ASP A 1 82 ? -5.185 6.513 18.518 1.00 78.25 82 ASP A O 1
ATOM 632 N N . GLU A 1 83 ? -4.538 4.530 17.686 1.00 87.56 83 GLU A N 1
ATOM 633 C CA . GLU A 1 83 ? -3.539 4.255 18.711 1.00 87.56 83 GLU A CA 1
ATOM 634 C C . GLU A 1 83 ? -2.115 4.522 18.209 1.00 87.56 83 GLU A C 1
ATOM 636 O O . GLU A 1 83 ? -1.675 3.994 17.182 1.00 87.56 83 GLU A O 1
ATOM 641 N N . THR A 1 84 ? -1.347 5.287 18.986 1.00 88.94 84 THR A N 1
ATOM 642 C CA . THR A 1 84 ? 0.066 5.576 18.697 1.00 88.94 84 THR A CA 1
ATOM 643 C C . THR A 1 84 ? 0.902 4.300 18.602 1.00 88.94 84 THR A C 1
ATOM 645 O O . THR A 1 84 ? 1.756 4.192 17.723 1.00 88.94 84 THR A O 1
ATOM 648 N N . ALA A 1 85 ? 0.624 3.294 19.438 1.00 90.25 85 ALA A N 1
ATOM 649 C CA . ALA A 1 85 ? 1.315 2.009 19.389 1.00 90.25 85 ALA A CA 1
ATOM 650 C C . ALA A 1 85 ? 1.117 1.289 18.042 1.00 90.25 85 ALA A C 1
ATOM 652 O O . ALA A 1 85 ? 2.048 0.667 17.533 1.00 90.25 85 ALA A O 1
ATOM 653 N N . GLU A 1 86 ? -0.064 1.399 17.424 1.00 90.44 86 GLU A N 1
ATOM 654 C CA . GLU A 1 86 ? -0.321 0.816 16.103 1.00 90.44 86 GLU A CA 1
ATOM 655 C C . GLU A 1 86 ? 0.479 1.523 15.003 1.00 90.44 86 GLU A C 1
ATOM 657 O O . GLU A 1 86 ? 1.043 0.857 14.129 1.00 90.44 86 GLU A O 1
ATOM 662 N N . ARG A 1 87 ? 0.593 2.855 15.081 1.00 91.88 87 ARG A N 1
ATOM 663 C CA . ARG A 1 87 ? 1.415 3.651 14.155 1.00 91.88 87 ARG A CA 1
ATOM 664 C C . ARG A 1 87 ? 2.890 3.280 14.263 1.00 91.88 87 ARG A C 1
ATOM 666 O O . ARG A 1 87 ? 3.525 3.022 13.245 1.00 91.88 87 ARG A O 1
ATOM 673 N N . VAL A 1 88 ? 3.414 3.177 15.486 1.00 93.81 88 VAL A N 1
ATOM 674 C CA . VAL A 1 88 ? 4.806 2.765 15.724 1.00 93.81 88 VAL A CA 1
ATOM 675 C C . VAL A 1 88 ? 5.054 1.361 15.174 1.00 93.81 88 VAL A C 1
ATOM 677 O O . VAL A 1 88 ? 6.020 1.166 14.444 1.00 93.81 88 VAL A O 1
ATOM 680 N N . ARG A 1 89 ? 4.160 0.392 15.427 1.00 94.12 89 ARG A N 1
ATOM 681 C CA . ARG A 1 89 ? 4.280 -0.960 14.845 1.00 94.12 89 ARG A CA 1
ATOM 682 C C . ARG A 1 89 ? 4.264 -0.947 13.319 1.00 94.12 89 ARG A C 1
ATOM 684 O O . ARG A 1 89 ? 5.016 -1.697 12.711 1.00 94.12 89 ARG A O 1
ATOM 691 N N . ALA A 1 90 ? 3.432 -0.111 12.697 1.00 95.12 90 ALA A N 1
ATOM 692 C CA . ALA A 1 90 ? 3.386 0.012 11.242 1.00 95.12 90 ALA A CA 1
ATOM 693 C C . ALA A 1 90 ? 4.705 0.567 10.670 1.00 95.12 90 ALA A C 1
ATOM 695 O O . ALA A 1 90 ? 5.202 0.049 9.671 1.00 95.12 90 ALA A O 1
ATOM 696 N N . ILE A 1 91 ? 5.304 1.563 11.329 1.00 95.31 91 ILE A N 1
ATOM 697 C CA . ILE A 1 91 ? 6.615 2.116 10.953 1.00 95.31 91 ILE A CA 1
ATOM 698 C C . ILE A 1 91 ? 7.714 1.063 11.139 1.00 95.31 91 ILE A C 1
ATOM 700 O O . ILE A 1 91 ? 8.505 0.837 10.229 1.00 95.31 91 ILE A O 1
ATOM 704 N N . LEU A 1 92 ? 7.739 0.359 12.273 1.00 96.62 92 LEU A N 1
ATOM 705 C CA . LEU A 1 92 ? 8.716 -0.708 12.513 1.00 96.62 92 LEU A CA 1
ATOM 706 C C . LEU A 1 92 ? 8.577 -1.850 11.496 1.00 96.62 92 LEU A C 1
ATOM 708 O O . LEU A 1 92 ? 9.583 -2.335 10.989 1.00 96.62 92 LEU A O 1
ATOM 712 N N . ALA A 1 93 ? 7.347 -2.243 11.148 1.00 97.31 93 ALA A N 1
ATOM 713 C CA . ALA A 1 93 ? 7.092 -3.233 10.104 1.00 97.31 93 ALA A CA 1
ATOM 714 C C . ALA A 1 93 ? 7.559 -2.744 8.724 1.00 97.31 93 ALA A C 1
ATOM 716 O O . ALA A 1 93 ? 8.164 -3.514 7.988 1.00 97.31 93 ALA A O 1
ATOM 717 N N . THR A 1 94 ? 7.337 -1.464 8.405 1.00 97.50 94 THR A N 1
ATOM 718 C CA . THR A 1 94 ? 7.830 -0.817 7.174 1.00 97.50 94 THR A CA 1
ATOM 719 C C . THR A 1 94 ? 9.351 -0.918 7.077 1.00 97.50 94 THR A C 1
ATOM 721 O O . THR A 1 94 ? 9.875 -1.388 6.072 1.00 97.50 94 THR A O 1
ATOM 724 N N . LEU A 1 95 ? 10.064 -0.540 8.144 1.00 97.25 95 LEU A N 1
ATOM 725 C CA . LEU A 1 95 ? 11.527 -0.605 8.194 1.00 97.25 95 LEU A CA 1
ATOM 726 C C . LEU A 1 95 ? 12.045 -2.047 8.124 1.00 97.25 95 LEU A C 1
ATOM 728 O O . LEU A 1 95 ? 13.032 -2.308 7.441 1.00 97.25 95 LEU A O 1
ATOM 732 N N . ALA A 1 96 ? 11.373 -2.986 8.795 1.00 97.06 96 ALA A N 1
ATOM 733 C CA . ALA A 1 96 ? 11.736 -4.399 8.762 1.00 97.06 96 ALA A CA 1
ATOM 734 C C . ALA A 1 96 ? 11.601 -4.992 7.352 1.00 97.06 96 ALA A C 1
ATOM 736 O O . ALA A 1 96 ? 12.503 -5.690 6.896 1.00 97.06 96 ALA A O 1
ATOM 737 N N . VAL A 1 97 ? 10.504 -4.688 6.649 1.00 97.50 97 VAL A N 1
ATOM 738 C CA . VAL A 1 97 ? 10.307 -5.103 5.254 1.00 97.50 97 VAL A CA 1
ATOM 739 C C . VAL A 1 97 ? 11.353 -4.462 4.352 1.00 97.50 97 VAL A C 1
ATOM 741 O O . VAL A 1 97 ? 12.023 -5.184 3.621 1.00 97.50 97 VAL A O 1
ATOM 744 N N . ALA A 1 98 ? 11.542 -3.143 4.435 1.00 96.44 98 ALA A N 1
ATOM 745 C CA . ALA A 1 98 ? 12.505 -2.433 3.598 1.00 96.44 98 ALA A CA 1
ATOM 746 C C . ALA A 1 98 ? 13.927 -2.988 3.773 1.00 96.44 98 ALA A C 1
ATOM 748 O O . ALA A 1 98 ? 14.609 -3.274 2.792 1.00 96.44 98 ALA A O 1
ATOM 749 N N . GLY A 1 99 ? 14.350 -3.213 5.022 1.00 95.12 99 GLY A N 1
ATOM 750 C CA . GLY A 1 99 ? 15.646 -3.809 5.332 1.00 95.12 99 GLY A CA 1
ATOM 751 C C . GLY A 1 99 ? 15.777 -5.241 4.815 1.00 95.12 99 GLY A C 1
ATOM 752 O O . GLY A 1 99 ? 16.794 -5.588 4.223 1.00 95.12 99 GLY A O 1
ATOM 753 N N . ALA A 1 100 ? 14.747 -6.072 4.984 1.00 94.00 100 ALA A N 1
ATOM 754 C CA . ALA A 1 100 ? 14.772 -7.448 4.500 1.00 94.00 100 ALA A CA 1
ATOM 755 C C . ALA A 1 100 ? 14.811 -7.538 2.970 1.00 94.00 100 ALA A C 1
ATOM 757 O O . ALA A 1 100 ? 15.568 -8.344 2.435 1.00 94.00 100 ALA A O 1
ATOM 758 N N . VAL A 1 101 ? 14.038 -6.704 2.270 1.00 92.94 101 VAL A N 1
ATOM 759 C CA . VAL A 1 101 ? 14.039 -6.648 0.802 1.00 92.94 101 VAL A CA 1
ATOM 760 C C . VAL A 1 101 ? 15.379 -6.123 0.297 1.00 92.94 101 VAL A C 1
ATOM 762 O O . VAL A 1 101 ? 15.949 -6.746 -0.588 1.00 92.94 101 VAL A O 1
ATOM 765 N N . TYR A 1 102 ? 15.933 -5.069 0.908 1.00 91.06 102 TYR A N 1
ATOM 766 C CA . TYR A 1 102 ? 17.258 -4.531 0.575 1.00 91.06 102 TYR A CA 1
ATOM 767 C C . TYR A 1 102 ? 18.389 -5.558 0.758 1.00 91.06 102 TYR A C 1
ATOM 769 O O . TYR A 1 102 ? 19.276 -5.690 -0.084 1.00 91.06 102 TYR A O 1
ATOM 777 N N . LEU A 1 103 ? 18.376 -6.310 1.863 1.00 89.94 103 LEU A N 1
ATOM 778 C CA . LEU A 1 103 ? 19.342 -7.390 2.068 1.00 89.94 103 LEU A CA 1
ATOM 779 C C . LEU A 1 103 ? 19.098 -8.516 1.058 1.00 89.94 103 LEU A C 1
ATOM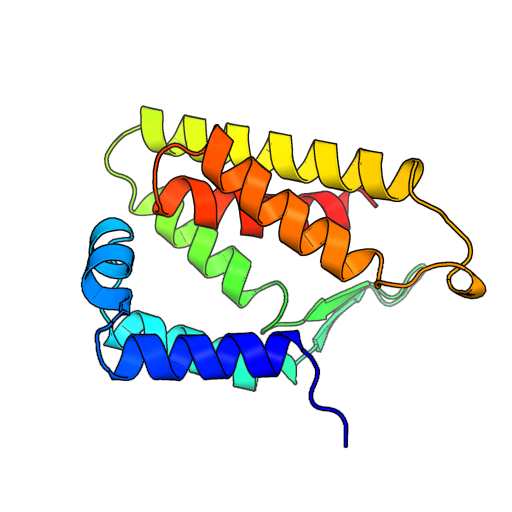 781 O O . LEU A 1 103 ? 20.042 -9.034 0.467 1.00 89.94 103 LEU A O 1
ATOM 785 N N . GLY A 1 104 ? 17.835 -8.865 0.815 1.00 87.81 104 GLY A N 1
ATOM 786 C CA . GLY A 1 104 ? 17.450 -9.880 -0.156 1.00 87.81 104 GLY A CA 1
ATOM 787 C C . GLY A 1 104 ? 17.931 -9.555 -1.567 1.00 87.81 104 GLY A C 1
ATOM 788 O O . GLY A 1 104 ? 18.492 -10.413 -2.233 1.00 87.81 104 GLY A O 1
ATOM 789 N N . SER A 1 105 ? 17.804 -8.314 -2.014 1.00 84.25 105 SER A N 1
ATOM 790 C CA . SER A 1 105 ? 18.293 -7.873 -3.320 1.00 84.25 105 SER A CA 1
ATOM 791 C C . SER A 1 105 ? 19.810 -7.757 -3.417 1.00 84.25 105 SER A C 1
ATOM 793 O O . SER A 1 105 ? 20.345 -7.771 -4.523 1.00 84.25 105 SER A O 1
ATOM 795 N N . ARG A 1 106 ? 20.526 -7.720 -2.287 1.00 83.62 106 ARG A N 1
ATOM 796 C CA . ARG A 1 106 ? 21.993 -7.793 -2.247 1.00 83.62 106 ARG A CA 1
ATOM 797 C C . ARG A 1 106 ? 22.525 -9.228 -2.226 1.00 83.62 106 ARG A C 1
ATOM 799 O O . ARG A 1 106 ? 23.571 -9.484 -2.810 1.00 83.62 106 ARG A O 1
ATOM 806 N N . TYR A 1 107 ? 21.835 -10.147 -1.547 1.00 82.06 107 TYR A N 1
ATOM 807 C CA . TYR A 1 107 ? 22.319 -11.516 -1.312 1.00 82.06 107 TYR A CA 1
ATOM 808 C C . TYR A 1 107 ? 21.655 -12.590 -2.186 1.00 82.06 107 TYR A C 1
ATOM 810 O O . TYR A 1 107 ? 22.273 -13.624 -2.410 1.00 82.06 107 TYR A O 1
ATOM 818 N N . LEU A 1 108 ? 20.432 -12.375 -2.688 1.00 73.88 108 LEU A N 1
ATOM 819 C CA . LEU A 1 108 ? 19.747 -13.297 -3.610 1.00 73.88 108 LEU A CA 1
ATOM 820 C C . LEU A 1 108 ? 20.030 -12.984 -5.088 1.00 73.88 108 LEU A C 1
ATOM 822 O O . LEU A 1 108 ? 19.344 -13.541 -5.944 1.00 73.88 108 LEU A O 1
ATOM 826 N N . GLN A 1 109 ? 20.999 -12.119 -5.416 1.00 62.66 109 GLN A N 1
ATOM 827 C CA . GLN A 1 109 ? 21.406 -11.924 -6.813 1.00 62.66 109 GLN A CA 1
ATOM 828 C C . GLN A 1 109 ? 21.921 -13.258 -7.357 1.00 62.66 109 GLN A C 1
ATOM 830 O O . GLN A 1 109 ? 23.049 -13.655 -7.096 1.00 62.66 109 GLN A O 1
ATOM 835 N N . SER A 1 110 ? 21.041 -13.971 -8.047 1.00 59.50 110 SER A N 1
ATOM 836 C CA . SER A 1 110 ? 21.294 -15.270 -8.651 1.00 59.50 110 SER A CA 1
ATOM 837 C C . SER A 1 110 ? 20.937 -15.116 -10.119 1.00 59.50 110 SER A C 1
ATOM 839 O O . SER A 1 110 ? 19.941 -14.456 -10.434 1.00 59.50 110 SER A O 1
ATOM 841 N N . GLU A 1 111 ? 21.744 -15.674 -11.020 1.00 59.72 111 GLU A N 1
ATOM 842 C CA . GLU A 1 111 ? 21.468 -15.580 -12.448 1.00 59.72 111 GLU A CA 1
ATOM 843 C C . GLU A 1 111 ? 20.038 -16.092 -12.741 1.00 59.72 111 GLU A C 1
ATOM 845 O O . GLU A 1 111 ? 19.698 -17.211 -12.333 1.00 59.72 111 GLU A O 1
ATOM 850 N N . PRO A 1 112 ? 19.186 -15.306 -13.440 1.00 58.94 112 PRO A N 1
ATOM 851 C CA . PRO A 1 112 ? 17.782 -15.652 -13.704 1.00 58.94 112 PRO A CA 1
ATOM 852 C C . PRO A 1 112 ? 17.588 -17.033 -14.343 1.00 58.94 112 PRO A C 1
ATOM 854 O O . PRO A 1 112 ? 16.534 -17.645 -14.205 1.00 58.94 112 PRO A O 1
ATOM 857 N N . GLU A 1 113 ? 18.622 -17.524 -15.024 1.00 62.34 113 GLU A N 1
ATOM 858 C CA . GLU A 1 113 ? 18.654 -18.777 -15.778 1.00 62.34 113 GLU A CA 1
ATOM 859 C C . GLU A 1 113 ? 18.540 -20.028 -14.888 1.00 62.34 113 GLU A C 1
ATOM 861 O O . GLU A 1 113 ? 18.084 -21.069 -15.356 1.00 62.34 113 GLU A O 1
ATOM 866 N N . ASN A 1 114 ? 18.881 -19.922 -13.597 1.00 63.88 114 ASN A N 1
ATOM 867 C CA . ASN A 1 114 ? 18.858 -21.040 -12.645 1.00 63.88 114 ASN A CA 1
ATOM 868 C C . ASN A 1 114 ? 17.703 -20.974 -11.627 1.00 63.88 114 ASN A C 1
ATOM 870 O O . ASN A 1 114 ? 17.609 -21.837 -10.750 1.00 63.88 114 ASN A O 1
ATOM 874 N N . MET A 1 115 ? 16.822 -19.970 -11.703 1.00 65.88 115 MET A N 1
ATOM 875 C CA . MET A 1 115 ? 15.759 -19.770 -10.712 1.00 65.88 115 MET A CA 1
ATOM 876 C C . MET A 1 115 ? 14.388 -20.224 -11.219 1.00 65.88 115 MET A C 1
ATOM 878 O O . MET A 1 115 ? 13.869 -19.730 -12.213 1.00 65.88 115 MET A O 1
ATOM 882 N N . PHE A 1 116 ? 13.742 -21.113 -10.458 1.00 69.31 116 PHE A N 1
ATOM 883 C CA . PHE A 1 116 ? 12.363 -21.553 -10.714 1.00 69.31 116 PHE A CA 1
ATOM 884 C C . PHE A 1 116 ? 11.307 -20.458 -10.481 1.00 69.31 116 PHE A C 1
ATOM 886 O O . PHE A 1 116 ? 10.158 -20.621 -10.890 1.00 69.31 116 PHE A O 1
ATOM 893 N N . LEU A 1 117 ? 11.657 -19.373 -9.782 1.00 71.88 117 LEU A N 1
ATOM 894 C CA . LEU A 1 117 ? 10.719 -18.339 -9.349 1.00 71.88 117 LEU A CA 1
ATOM 895 C C . LEU A 1 117 ? 11.373 -16.956 -9.441 1.00 71.88 117 LEU A C 1
ATOM 897 O O . LEU A 1 117 ? 12.509 -16.787 -9.004 1.00 71.88 117 LEU A O 1
ATOM 901 N N . ASP A 1 118 ? 10.648 -15.979 -9.992 1.00 79.38 118 ASP A N 1
ATOM 902 C CA . ASP A 1 118 ? 11.130 -14.601 -10.143 1.00 79.38 118 ASP A CA 1
ATOM 903 C C . ASP A 1 118 ? 11.512 -14.014 -8.765 1.00 79.38 118 ASP A C 1
ATOM 905 O O . ASP A 1 118 ? 10.668 -14.011 -7.857 1.00 79.38 118 ASP A O 1
ATOM 909 N N . PRO A 1 119 ? 12.739 -13.486 -8.585 1.00 79.81 119 PRO A N 1
ATOM 910 C CA . PRO A 1 119 ? 13.162 -12.820 -7.353 1.00 79.81 119 PRO A CA 1
ATOM 911 C C . PRO A 1 119 ? 12.166 -11.777 -6.835 1.00 79.81 119 PRO A C 1
ATOM 913 O O . PRO A 1 119 ? 11.959 -11.668 -5.627 1.00 79.81 119 PRO A O 1
ATOM 916 N N . LYS A 1 120 ? 11.474 -11.054 -7.724 1.00 83.19 120 LYS A N 1
ATOM 917 C CA . LYS A 1 120 ? 10.475 -10.047 -7.335 1.00 83.19 120 LYS A CA 1
ATOM 918 C C . LYS A 1 120 ? 9.265 -10.663 -6.636 1.00 83.19 120 LYS A C 1
ATOM 920 O O . LYS A 1 120 ? 8.732 -10.070 -5.698 1.00 83.19 120 LYS A O 1
ATOM 925 N N . LEU A 1 121 ? 8.843 -11.861 -7.047 1.00 85.19 121 LEU A N 1
ATOM 926 C CA . LEU A 1 121 ? 7.788 -12.601 -6.350 1.00 85.19 121 LEU A CA 1
ATOM 927 C C . LEU A 1 121 ? 8.260 -13.050 -4.965 1.00 85.19 121 LEU A C 1
ATOM 929 O O . LEU A 1 121 ? 7.484 -12.968 -4.013 1.00 85.19 121 LEU A O 1
ATOM 933 N N . ILE A 1 122 ? 9.526 -13.463 -4.837 1.00 87.38 122 ILE A N 1
ATOM 934 C CA . ILE A 1 122 ? 10.123 -13.804 -3.540 1.00 87.38 122 ILE A CA 1
ATOM 935 C C . ILE A 1 122 ? 10.077 -12.579 -2.623 1.00 87.38 122 ILE A C 1
ATOM 937 O O . ILE A 1 122 ? 9.531 -12.671 -1.526 1.00 87.38 122 ILE A O 1
ATOM 941 N N . TYR A 1 123 ? 10.538 -11.414 -3.092 1.00 88.69 123 TYR A N 1
ATOM 942 C CA . TYR A 1 123 ? 10.502 -10.174 -2.312 1.00 88.69 123 TYR A CA 1
ATOM 943 C C . TYR A 1 123 ? 9.080 -9.792 -1.890 1.00 88.69 123 TYR A C 1
ATOM 945 O O . TYR A 1 123 ? 8.861 -9.475 -0.721 1.00 88.69 123 TYR A O 1
ATOM 953 N N . GLY A 1 124 ? 8.096 -9.892 -2.791 1.00 90.75 124 GLY A N 1
ATOM 954 C CA . GLY A 1 124 ? 6.695 -9.602 -2.478 1.00 90.75 124 GLY A CA 1
ATOM 955 C C . GLY A 1 124 ? 6.106 -10.530 -1.407 1.00 90.75 124 GLY A C 1
ATOM 956 O O . GLY A 1 124 ? 5.459 -10.065 -0.465 1.00 90.75 124 GLY A O 1
ATOM 957 N N . VAL A 1 125 ? 6.364 -11.839 -1.503 1.00 92.38 125 VAL A N 1
ATOM 958 C CA . VAL A 1 125 ? 5.901 -12.824 -0.509 1.00 92.38 125 VAL A CA 1
ATOM 959 C C . VAL A 1 125 ? 6.595 -12.610 0.837 1.00 92.38 125 VAL A C 1
ATOM 961 O O . VAL A 1 125 ? 5.928 -12.580 1.875 1.00 92.38 125 VAL A O 1
ATOM 964 N N . SER A 1 126 ? 7.915 -12.408 0.834 1.00 93.62 126 SER A N 1
ATOM 965 C CA . SER A 1 126 ? 8.693 -12.115 2.040 1.00 93.62 126 SER A CA 1
ATOM 966 C C . SER A 1 126 ? 8.208 -10.841 2.726 1.00 93.62 126 SER A C 1
ATOM 968 O O . SER A 1 126 ? 8.001 -10.843 3.938 1.00 93.62 126 SER A O 1
ATOM 970 N N . ALA A 1 127 ? 7.954 -9.778 1.963 1.00 95.38 127 ALA A N 1
ATOM 971 C CA . ALA A 1 127 ? 7.440 -8.520 2.484 1.00 95.38 127 ALA A CA 1
ATOM 972 C C . ALA A 1 127 ? 6.081 -8.693 3.165 1.00 95.38 127 ALA A C 1
ATOM 974 O O . ALA A 1 127 ? 5.903 -8.246 4.299 1.00 95.38 127 ALA A O 1
ATOM 975 N N . GLY A 1 128 ? 5.144 -9.399 2.524 1.00 95.12 128 GLY A N 1
ATOM 976 C CA . GLY A 1 128 ? 3.840 -9.698 3.115 1.00 95.12 128 GLY A CA 1
ATOM 977 C C . GLY A 1 128 ? 3.955 -10.485 4.424 1.00 95.12 128 GLY A C 1
ATOM 978 O O . GLY A 1 128 ? 3.302 -10.142 5.412 1.00 95.12 128 GLY A O 1
ATOM 979 N N . LEU A 1 129 ? 4.824 -11.501 4.463 1.00 96.50 129 LEU A N 1
ATOM 980 C CA . LEU A 1 129 ? 5.032 -12.331 5.649 1.00 96.50 129 LEU A CA 1
ATOM 981 C C . LEU A 1 129 ? 5.661 -11.539 6.803 1.00 96.50 129 LEU A C 1
ATOM 983 O O . LEU A 1 129 ? 5.157 -11.573 7.926 1.00 96.50 129 LEU A O 1
ATOM 987 N N . ILE A 1 130 ? 6.731 -10.792 6.528 1.00 97.25 130 ILE A N 1
ATOM 988 C CA . ILE A 1 130 ? 7.424 -9.973 7.530 1.00 97.25 130 ILE A CA 1
ATOM 989 C C . ILE A 1 130 ? 6.479 -8.909 8.078 1.00 97.25 130 ILE A C 1
ATOM 991 O O . ILE A 1 130 ? 6.367 -8.754 9.295 1.00 97.25 130 ILE A O 1
ATOM 995 N N . ALA A 1 131 ? 5.745 -8.217 7.204 1.00 97.44 131 ALA A N 1
ATOM 996 C CA . ALA A 1 131 ? 4.795 -7.201 7.627 1.00 97.44 131 ALA A CA 1
ATOM 997 C C . ALA A 1 131 ? 3.665 -7.787 8.480 1.00 97.44 131 ALA A C 1
ATOM 999 O O . ALA A 1 131 ? 3.260 -7.175 9.471 1.00 97.44 131 ALA A O 1
ATOM 1000 N N . TYR A 1 132 ? 3.175 -8.981 8.137 1.00 95.62 132 TYR A N 1
ATOM 1001 C CA . TYR A 1 132 ? 2.164 -9.681 8.924 1.00 95.62 132 TYR A CA 1
ATOM 1002 C C . TYR A 1 132 ? 2.663 -10.019 10.335 1.00 95.62 132 TYR A C 1
ATOM 1004 O O . TYR A 1 132 ? 1.972 -9.736 11.318 1.00 95.62 132 TYR A O 1
ATOM 1012 N N . LEU A 1 133 ? 3.880 -10.560 10.445 1.00 96.00 133 LEU A N 1
ATOM 1013 C CA . LEU A 1 133 ? 4.487 -10.936 11.724 1.00 96.00 133 LEU A CA 1
ATOM 1014 C C . LEU A 1 133 ? 4.836 -9.712 12.588 1.00 96.00 133 LEU A C 1
ATOM 1016 O O . LEU A 1 133 ? 4.542 -9.692 13.785 1.00 96.00 133 LEU A O 1
ATOM 1020 N N . ALA A 1 134 ? 5.424 -8.675 11.989 1.00 95.25 134 ALA A N 1
ATOM 1021 C CA . ALA A 1 134 ? 5.860 -7.473 12.698 1.00 95.25 134 ALA A CA 1
ATOM 1022 C C . ALA A 1 134 ? 4.694 -6.530 13.047 1.00 95.25 134 ALA A C 1
ATOM 1024 O O . ALA A 1 134 ? 4.658 -5.948 14.132 1.00 95.25 134 ALA A O 1
ATOM 1025 N N . GLY A 1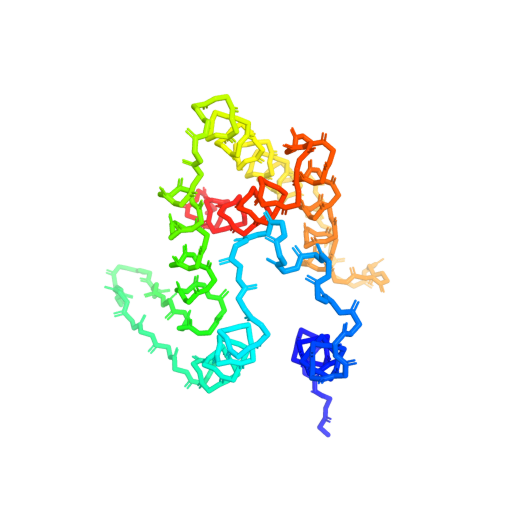 135 ? 3.716 -6.386 12.147 1.00 91.06 135 GLY A N 1
ATOM 1026 C CA . GLY A 1 135 ? 2.641 -5.405 12.273 1.00 91.06 135 GLY A CA 1
ATOM 1027 C C . GLY A 1 135 ? 1.623 -5.733 13.368 1.00 91.06 135 GLY A C 1
ATOM 1028 O O . GLY A 1 135 ? 1.056 -4.816 13.966 1.00 91.06 135 GLY A O 1
ATOM 1029 N N . ARG A 1 136 ? 1.383 -7.025 13.653 1.00 89.50 136 ARG A N 1
ATOM 1030 C CA . ARG A 1 136 ? 0.403 -7.546 14.640 1.00 89.50 136 ARG A CA 1
ATOM 1031 C C . ARG A 1 136 ? -1.061 -7.106 14.438 1.00 89.50 136 ARG A C 1
ATOM 1033 O O . ARG A 1 136 ? -1.945 -7.572 15.153 1.00 89.50 136 ARG A O 1
ATOM 1040 N N . SER A 1 137 ? -1.346 -6.244 13.464 1.00 92.81 137 SER A N 1
ATOM 1041 C CA . SER A 1 137 ? -2.683 -5.854 13.018 1.00 92.81 137 SER A CA 1
ATOM 1042 C C . SER A 1 137 ? -2.753 -5.924 11.492 1.00 92.81 137 SER A C 1
ATOM 1044 O O . SER A 1 137 ? -1.745 -5.785 10.802 1.00 92.81 137 SER A O 1
ATOM 1046 N N . ARG A 1 138 ? -3.961 -6.113 10.949 1.00 93.75 138 ARG A N 1
ATOM 1047 C CA . ARG A 1 138 ? -4.197 -6.173 9.491 1.00 93.75 138 ARG A CA 1
ATOM 1048 C C . ARG A 1 138 ? -3.777 -4.876 8.804 1.00 93.75 138 ARG A C 1
ATOM 1050 O O . ARG A 1 138 ? -3.234 -4.895 7.707 1.00 93.75 138 ARG A O 1
ATOM 1057 N N . ARG A 1 139 ? -3.995 -3.754 9.489 1.00 94.44 139 ARG A N 1
ATOM 1058 C CA . ARG A 1 139 ? -3.657 -2.420 9.007 1.00 94.44 139 ARG A CA 1
ATOM 1059 C C . ARG A 1 139 ? -2.152 -2.191 9.017 1.00 94.44 139 ARG A C 1
ATOM 1061 O O . ARG A 1 139 ? -1.604 -1.833 7.983 1.00 94.44 139 ARG A O 1
ATOM 1068 N N . SER A 1 140 ? -1.484 -2.452 10.142 1.00 94.50 140 SER A N 1
ATOM 1069 C CA . SER A 1 140 ? -0.026 -2.330 10.245 1.00 94.50 140 SER A CA 1
ATOM 1070 C C . SER A 1 140 ? 0.693 -3.280 9.286 1.00 94.50 140 SER A C 1
ATOM 1072 O O . SER A 1 140 ? 1.716 -2.895 8.735 1.00 94.50 140 SER A O 1
ATOM 1074 N N . ALA A 1 141 ? 0.151 -4.479 9.041 1.00 95.69 141 ALA A N 1
ATOM 1075 C CA . ALA A 1 141 ? 0.688 -5.417 8.058 1.00 95.69 141 ALA A CA 1
ATOM 1076 C C . ALA A 1 141 ? 0.574 -4.885 6.621 1.00 95.69 141 ALA A C 1
ATOM 1078 O O . ALA A 1 141 ? 1.546 -4.920 5.876 1.00 95.69 141 ALA A O 1
ATOM 1079 N N . PHE A 1 142 ? -0.582 -4.335 6.238 1.00 95.81 142 PHE A N 1
ATOM 1080 C CA . PHE A 1 142 ? -0.734 -3.708 4.924 1.00 95.81 142 PHE A CA 1
ATOM 1081 C C . PHE A 1 142 ? 0.214 -2.512 4.755 1.00 95.81 142 PHE A C 1
ATOM 1083 O O . PHE A 1 142 ? 0.942 -2.441 3.770 1.00 95.81 142 PHE A O 1
ATOM 1090 N N . ILE A 1 143 ? 0.249 -1.606 5.740 1.00 96.56 143 ILE A N 1
ATOM 1091 C CA . ILE A 1 143 ? 1.127 -0.428 5.722 1.00 96.56 143 ILE A CA 1
ATOM 1092 C C . ILE A 1 143 ? 2.593 -0.855 5.610 1.00 96.56 143 ILE A C 1
ATOM 1094 O O . ILE A 1 143 ? 3.299 -0.362 4.739 1.00 96.56 143 ILE A O 1
ATOM 1098 N N . GLY A 1 144 ? 3.029 -1.787 6.463 1.00 97.12 144 GLY A N 1
ATOM 1099 C CA . GLY A 1 144 ? 4.407 -2.267 6.499 1.00 97.12 144 GLY A CA 1
ATOM 1100 C C . GLY A 1 144 ? 4.838 -2.944 5.203 1.00 97.12 144 GLY A C 1
ATOM 1101 O O . GLY A 1 144 ? 5.926 -2.671 4.713 1.00 97.12 144 GLY A O 1
ATOM 1102 N N . GLY A 1 145 ? 3.975 -3.780 4.619 1.00 96.88 145 GLY A N 1
ATOM 1103 C CA . GLY A 1 145 ? 4.266 -4.451 3.354 1.00 96.88 145 GLY A CA 1
ATOM 1104 C C . GLY A 1 145 ? 4.374 -3.466 2.193 1.00 96.88 145 GLY A C 1
ATOM 1105 O O . GLY A 1 145 ? 5.340 -3.510 1.439 1.00 96.88 145 GLY A O 1
ATOM 1106 N N . VAL A 1 146 ? 3.415 -2.543 2.076 1.00 96.38 146 VAL A N 1
ATOM 1107 C CA . VAL A 1 146 ? 3.363 -1.580 0.967 1.00 96.38 146 VAL A CA 1
ATOM 1108 C C . VAL A 1 146 ? 4.458 -0.526 1.085 1.00 96.38 146 VAL A C 1
ATOM 1110 O O . VAL A 1 146 ? 5.257 -0.371 0.166 1.00 96.38 146 VAL A O 1
ATOM 1113 N N . LEU A 1 147 ? 4.526 0.192 2.210 1.00 97.06 147 LEU A N 1
ATOM 1114 C CA . LEU A 1 147 ? 5.534 1.238 2.384 1.00 97.06 147 LEU A CA 1
ATOM 1115 C C . LEU A 1 147 ? 6.938 0.653 2.490 1.00 97.06 147 LEU A C 1
ATOM 1117 O O . LEU A 1 147 ? 7.886 1.326 2.113 1.00 97.06 147 LEU A O 1
ATOM 1121 N N . GLY A 1 148 ? 7.082 -0.577 2.988 1.00 96.56 148 GLY A N 1
ATOM 1122 C CA . GLY A 1 148 ? 8.377 -1.238 3.075 1.00 96.56 148 GLY A CA 1
ATOM 1123 C C . GLY A 1 148 ? 8.969 -1.523 1.699 1.00 96.56 148 GLY A C 1
ATOM 1124 O O . GLY A 1 148 ? 10.143 -1.246 1.489 1.00 96.56 148 GLY A O 1
ATOM 1125 N N . ILE A 1 149 ? 8.146 -2.000 0.758 1.00 94.88 149 ILE A N 1
ATOM 1126 C CA . ILE A 1 149 ? 8.554 -2.213 -0.640 1.00 94.88 149 ILE A CA 1
ATOM 1127 C C . ILE A 1 149 ? 8.870 -0.882 -1.328 1.00 94.88 149 ILE A C 1
ATOM 1129 O O . ILE A 1 149 ? 9.927 -0.727 -1.929 1.00 94.88 149 ILE A O 1
ATOM 1133 N N . VAL A 1 150 ? 7.998 0.120 -1.178 1.00 93.50 150 VAL A N 1
ATOM 1134 C CA . VAL A 1 150 ? 8.248 1.453 -1.755 1.00 93.50 150 VAL A CA 1
ATOM 1135 C C . VAL A 1 150 ? 9.539 2.060 -1.199 1.00 93.50 150 VAL A C 1
ATOM 1137 O O . VAL A 1 150 ? 10.314 2.658 -1.937 1.00 93.50 150 VAL A O 1
ATOM 1140 N N . LEU A 1 151 ? 9.798 1.892 0.100 1.00 94.19 151 LEU A N 1
ATOM 1141 C CA . LEU A 1 151 ? 11.019 2.380 0.731 1.00 94.19 151 LEU A CA 1
ATOM 1142 C C . LEU A 1 151 ? 12.258 1.610 0.260 1.00 94.19 151 LEU A C 1
ATOM 1144 O O . LEU A 1 151 ? 13.296 2.238 0.064 1.00 94.19 151 LEU A O 1
ATOM 1148 N N . SER A 1 152 ? 12.175 0.288 0.059 1.00 91.56 152 SER A N 1
ATOM 1149 C CA . SER A 1 152 ? 13.310 -0.475 -0.474 1.00 91.56 152 SER A CA 1
ATOM 1150 C C . SER A 1 152 ? 13.684 -0.046 -1.887 1.00 91.56 152 SER A C 1
ATOM 1152 O O . SER A 1 152 ? 14.873 0.020 -2.176 1.00 91.56 152 SER A O 1
ATOM 1154 N N . ASP A 1 153 ? 12.702 0.307 -2.721 1.00 86.44 153 ASP A N 1
ATOM 1155 C CA . ASP A 1 153 ? 12.934 0.749 -4.103 1.00 86.44 153 ASP A CA 1
ATOM 1156 C C . ASP A 1 153 ? 13.616 2.125 -4.182 1.00 86.44 153 ASP A C 1
ATOM 1158 O O . ASP A 1 153 ? 14.319 2.402 -5.144 1.00 86.44 153 ASP A O 1
ATOM 1162 N N . ILE A 1 154 ? 13.442 2.987 -3.172 1.00 83.00 154 ILE A N 1
ATOM 1163 C CA . ILE A 1 154 ? 14.124 4.296 -3.094 1.00 83.00 154 ILE A CA 1
ATOM 1164 C C . ILE A 1 154 ? 15.594 4.142 -2.678 1.00 83.00 154 ILE A C 1
ATOM 1166 O O . ILE A 1 154 ? 16.431 4.975 -3.018 1.00 83.00 154 ILE A O 1
ATOM 1170 N N . VAL A 1 155 ? 15.896 3.117 -1.878 1.00 75.81 155 VAL A N 1
ATOM 1171 C CA . VAL A 1 155 ? 17.244 2.857 -1.341 1.00 75.81 155 VAL A CA 1
ATOM 1172 C C . VAL A 1 155 ? 18.081 1.998 -2.299 1.00 75.81 155 VAL A C 1
ATOM 1174 O O . VAL A 1 155 ? 19.301 1.924 -2.138 1.00 75.81 155 VAL A O 1
ATOM 1177 N N . HIS A 1 156 ? 17.427 1.334 -3.255 1.00 65.88 156 HIS A N 1
ATOM 1178 C CA . HIS A 1 156 ? 18.049 0.533 -4.307 1.00 65.88 156 HIS A CA 1
ATOM 1179 C C . HIS A 1 156 ? 18.746 1.394 -5.361 1.00 65.88 156 HIS A C 1
ATOM 1181 O O . HIS A 1 156 ? 19.888 1.026 -5.720 1.00 65.88 156 HIS A O 1
#

Foldseek 3Di:
DDDPVVLVVLVVVLVCLVVVVCVVLCVLLVHHSVRSNVLSVQLVVQQVPWAFPDDPPDTDIDGCNQAVSLQVSLVVSLVVDPDPVLNVLLVVLLQQLLVVLLVLVVPVPDPPVPDPDDSVVVSLVSSLVSQCVSNVGSSSSSSNSRNSVNNNVVVD

pLDDT: mean 89.83, std 10.23, range [40.81, 97.88]

Secondary structure (DSSP, 8-state):
----HHHHHHHHHHHHHHTTTTHHHHHHTT--HHHHHHHHHHHHHHTT-EEEEE-SSS-EEEEIIIIIHHHHHHHHHHHT---HHHHHHHHHHHHHHHHHHHHHHHH----GGG-SS-HHHHHHHHHHHHHHHHH-SHHHHHHHHHHHHHHHHHH-

Sequence (156 aa):
MNMPIGMMVLLVVGVLVYFGIAHRILDRMRLTDKQALLFIAAIIVGSFIDIPLMRTPVELTVNVGGALLPALLAIWLIYKADETAERVRAILATLAVAGAVYLGSRYLQSEPENMFLDPKLIYGVSAGLIAYLAGRSRRSAFIGGVLGIVLSDIVH

Radius of gyration: 16.13 Å; chains: 1; bounding box: 41×34×43 Å